Protein AF-A0A352FBB7-F1 (afdb_monomer_lite)

Structure (mmCIF, N/CA/C/O backbone):
data_AF-A0A352FBB7-F1
#
_entry.id   AF-A0A352FBB7-F1
#
loop_
_atom_site.group_PDB
_atom_site.id
_atom_site.type_symbol
_atom_site.label_atom_id
_atom_site.label_alt_id
_atom_site.label_comp_id
_atom_site.label_asym_id
_atom_site.label_entity_id
_atom_site.label_seq_id
_atom_site.pdbx_PDB_ins_code
_atom_site.Cartn_x
_atom_site.Cartn_y
_atom_site.Cartn_z
_atom_site.occupancy
_atom_site.B_iso_or_equiv
_atom_site.auth_seq_id
_atom_site.auth_comp_id
_atom_site.auth_asym_id
_atom_site.auth_atom_id
_atom_site.pdbx_PDB_model_num
ATOM 1 N N . MET A 1 1 ? -0.227 11.591 -4.975 1.00 90.88 1 MET A N 1
ATOM 2 C CA . MET A 1 1 ? -0.710 10.785 -6.120 1.00 90.88 1 MET A CA 1
ATOM 3 C C . MET A 1 1 ? -2.052 10.186 -5.746 1.00 90.88 1 MET A C 1
ATOM 5 O O . MET A 1 1 ? -2.263 9.927 -4.569 1.00 90.88 1 MET A O 1
ATOM 9 N N . TYR A 1 2 ? -2.954 10.003 -6.708 1.00 93.94 2 TYR A N 1
ATOM 10 C CA . TYR A 1 2 ? -4.251 9.370 -6.469 1.00 93.94 2 TYR A CA 1
ATOM 11 C C . TYR A 1 2 ? -4.360 8.106 -7.311 1.00 93.94 2 TYR A C 1
ATOM 13 O O . TYR A 1 2 ? -3.968 8.109 -8.476 1.00 93.94 2 TYR A O 1
ATOM 21 N N . MET A 1 3 ? -4.863 7.039 -6.704 1.00 93.25 3 MET A N 1
ATOM 22 C CA . MET A 1 3 ? -5.111 5.757 -7.352 1.00 93.25 3 MET A CA 1
ATOM 23 C C . MET A 1 3 ? -6.588 5.428 -7.210 1.00 93.25 3 MET A C 1
ATOM 25 O O . MET A 1 3 ? -7.125 5.527 -6.112 1.00 93.25 3 MET A O 1
ATOM 29 N N . PHE A 1 4 ? -7.229 4.995 -8.289 1.00 92.44 4 PHE A N 1
ATOM 30 C CA . PHE A 1 4 ? -8.629 4.593 -8.263 1.00 92.44 4 PHE A CA 1
ATOM 31 C C . PHE A 1 4 ? -8.757 3.146 -8.731 1.00 92.44 4 PHE A C 1
ATOM 33 O O . PHE A 1 4 ? -8.243 2.794 -9.791 1.00 92.44 4 PHE A O 1
ATOM 40 N N . CYS A 1 5 ? -9.445 2.315 -7.953 1.00 90.50 5 CYS A N 1
ATOM 41 C CA . CYS A 1 5 ? -9.978 1.048 -8.439 1.00 90.50 5 CYS A CA 1
ATOM 42 C C . CYS A 1 5 ? -11.372 1.328 -8.996 1.00 90.50 5 CYS A C 1
ATOM 44 O O . CYS A 1 5 ? -12.236 1.816 -8.270 1.00 90.50 5 CYS A O 1
ATOM 46 N N . MET A 1 6 ? -11.567 1.036 -10.281 1.00 91.00 6 MET A N 1
ATOM 47 C CA . MET A 1 6 ? -12.829 1.262 -10.998 1.00 91.00 6 MET A CA 1
ATOM 48 C C . MET A 1 6 ? -13.879 0.169 -10.755 1.00 91.00 6 MET A C 1
ATOM 50 O O . MET A 1 6 ? -14.910 0.160 -11.415 1.00 91.00 6 MET A O 1
ATOM 54 N N . ASP A 1 7 ? -13.590 -0.753 -9.842 1.00 88.56 7 ASP A N 1
ATOM 55 C CA . ASP A 1 7 ? -14.491 -1.804 -9.392 1.00 88.56 7 ASP A CA 1
ATOM 56 C C . ASP A 1 7 ? -14.218 -2.086 -7.908 1.00 88.56 7 ASP A C 1
ATOM 58 O O . ASP A 1 7 ? -13.161 -1.703 -7.376 1.00 88.56 7 ASP A O 1
ATOM 62 N N . ILE A 1 8 ? -15.161 -2.739 -7.231 1.00 86.56 8 ILE A N 1
ATOM 63 C CA . ILE A 1 8 ? -15.018 -3.106 -5.825 1.00 86.56 8 ILE A CA 1
ATOM 64 C C . ILE A 1 8 ? -14.210 -4.399 -5.716 1.00 86.56 8 ILE A C 1
ATOM 66 O O . ILE A 1 8 ? -14.668 -5.455 -6.152 1.00 86.56 8 ILE A O 1
ATOM 70 N N . PRO A 1 9 ? -13.026 -4.362 -5.082 1.00 86.75 9 PRO A N 1
ATOM 71 C CA . PRO A 1 9 ? -12.239 -5.566 -4.884 1.00 86.75 9 PRO A CA 1
ATOM 72 C C . PRO A 1 9 ? -12.975 -6.529 -3.946 1.00 86.75 9 PRO A C 1
ATOM 74 O O . PRO A 1 9 ? -13.267 -6.200 -2.796 1.00 86.75 9 PRO A O 1
ATOM 77 N N . THR A 1 10 ? -13.241 -7.737 -4.438 1.00 85.56 10 THR A N 1
ATOM 78 C CA . THR A 1 10 ? -13.831 -8.842 -3.665 1.00 85.56 10 THR A CA 1
ATOM 79 C C . THR A 1 10 ? -12.790 -9.603 -2.846 1.00 85.56 10 THR A C 1
ATOM 81 O O . THR A 1 10 ? -13.115 -10.250 -1.851 1.00 85.56 10 THR A O 1
ATOM 84 N N . ASP A 1 11 ? -11.524 -9.530 -3.258 1.00 88.31 11 ASP A N 1
ATOM 85 C CA . ASP A 1 11 ? -10.409 -10.168 -2.573 1.00 88.31 11 ASP A CA 1
ATOM 86 C C . ASP A 1 11 ? -10.000 -9.423 -1.304 1.00 88.31 11 ASP A C 1
ATOM 88 O O . ASP A 1 11 ? -10.209 -8.223 -1.142 1.00 88.31 11 ASP A O 1
ATOM 92 N N . LYS A 1 12 ? -9.312 -10.132 -0.405 1.00 90.06 12 LYS A N 1
ATOM 93 C CA . LYS A 1 12 ? -8.774 -9.556 0.842 1.00 90.06 12 LYS A CA 1
ATOM 94 C C . LYS A 1 12 ? -7.622 -8.569 0.616 1.00 90.06 12 LYS A C 1
ATOM 96 O O . LYS A 1 12 ? -7.225 -7.876 1.557 1.00 90.06 12 LYS A O 1
ATOM 101 N N . LYS A 1 13 ? -7.032 -8.556 -0.582 1.00 93.25 13 LYS A N 1
ATOM 102 C CA . LYS A 1 13 ? -5.862 -7.743 -0.919 1.00 93.25 13 LYS A CA 1
ATOM 103 C C . LYS A 1 13 ? -5.978 -7.154 -2.318 1.00 93.25 13 LYS A C 1
ATOM 105 O O . LYS A 1 13 ? -6.393 -7.835 -3.247 1.00 93.25 13 LYS A O 1
ATOM 110 N N . ILE A 1 14 ? -5.486 -5.932 -2.457 1.00 93.50 14 ILE A N 1
ATOM 111 C CA . ILE A 1 14 ? -5.296 -5.219 -3.717 1.00 93.50 14 ILE A CA 1
ATOM 112 C C . ILE A 1 14 ? -3.791 -5.190 -3.997 1.00 93.50 14 ILE A C 1
ATOM 114 O O . ILE A 1 14 ? -3.000 -4.816 -3.127 1.00 93.50 14 ILE A O 1
ATOM 118 N N . LEU A 1 15 ? -3.394 -5.604 -5.199 1.00 94.81 15 LEU A N 1
ATOM 119 C CA . LEU A 1 15 ? -1.995 -5.703 -5.616 1.00 94.81 15 LEU A CA 1
ATOM 120 C C . LEU A 1 15 ? -1.690 -4.668 -6.697 1.00 94.81 15 LEU A C 1
ATOM 122 O O . LEU A 1 15 ? -2.285 -4.697 -7.773 1.00 94.81 15 LEU A O 1
ATOM 126 N N . VAL A 1 16 ? -0.734 -3.779 -6.434 1.00 93.69 16 VAL A N 1
ATOM 127 C CA . VAL A 1 16 ? -0.379 -2.681 -7.341 1.00 93.69 16 VAL A CA 1
ATOM 128 C C . VAL A 1 16 ? 1.093 -2.795 -7.727 1.00 93.69 16 VAL A C 1
ATOM 130 O O . VAL A 1 16 ? 1.984 -2.384 -6.988 1.00 93.69 16 VAL A O 1
ATOM 133 N N . LYS A 1 17 ? 1.362 -3.372 -8.902 1.00 92.94 17 LYS A N 1
ATOM 134 C CA . LYS A 1 17 ? 2.734 -3.612 -9.392 1.00 92.94 17 LYS A CA 1
ATOM 135 C C . LYS A 1 17 ? 3.470 -2.328 -9.781 1.00 92.94 17 LYS A C 1
ATOM 137 O O . LYS A 1 17 ? 4.666 -2.218 -9.563 1.00 92.94 17 LYS A O 1
ATOM 142 N N . ALA A 1 18 ? 2.750 -1.332 -10.299 1.00 91.38 18 ALA A N 1
ATOM 143 C CA . ALA A 1 18 ? 3.337 -0.059 -10.727 1.00 91.38 18 ALA A CA 1
ATOM 144 C C . ALA A 1 18 ? 3.925 0.775 -9.571 1.00 91.38 18 ALA A C 1
ATOM 146 O O . ALA A 1 18 ? 4.687 1.700 -9.814 1.00 91.38 18 ALA A O 1
ATOM 147 N N . LEU A 1 19 ? 3.565 0.456 -8.322 1.00 91.69 19 LEU A N 1
ATOM 148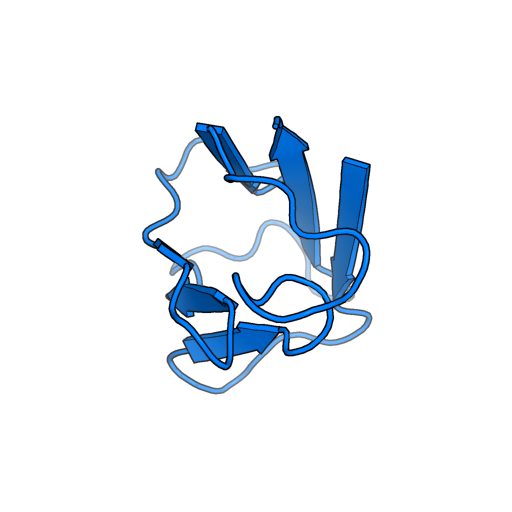 C CA . LEU A 1 19 ? 4.054 1.133 -7.116 1.00 91.69 19 LEU A CA 1
ATOM 149 C C . LEU A 1 19 ? 4.978 0.238 -6.279 1.00 91.69 19 LEU A C 1
ATOM 151 O O . LEU A 1 19 ? 5.165 0.470 -5.084 1.00 91.69 19 LEU A O 1
ATOM 155 N N . ALA A 1 20 ? 5.540 -0.802 -6.889 1.00 92.44 20 ALA A N 1
ATOM 156 C CA . ALA A 1 20 ? 6.568 -1.624 -6.276 1.00 92.44 20 ALA A CA 1
ATOM 157 C C . ALA A 1 20 ? 7.854 -0.821 -6.004 1.00 92.44 20 ALA A C 1
ATOM 159 O O . ALA A 1 20 ? 8.116 0.180 -6.668 1.00 92.44 20 ALA A O 1
ATOM 160 N N . LEU A 1 21 ? 8.683 -1.268 -5.057 1.00 90.38 21 LEU A N 1
ATOM 161 C CA . LEU A 1 21 ? 9.977 -0.625 -4.779 1.00 90.38 21 LEU A CA 1
ATOM 162 C C . LEU A 1 21 ? 10.972 -0.750 -5.941 1.00 90.38 21 LEU A C 1
ATOM 164 O O . LEU A 1 21 ? 11.907 0.040 -6.007 1.00 90.38 21 LEU A O 1
ATOM 168 N N . THR A 1 22 ? 10.800 -1.724 -6.837 1.00 89.06 22 THR A N 1
ATOM 169 C CA . THR A 1 22 ? 11.628 -1.866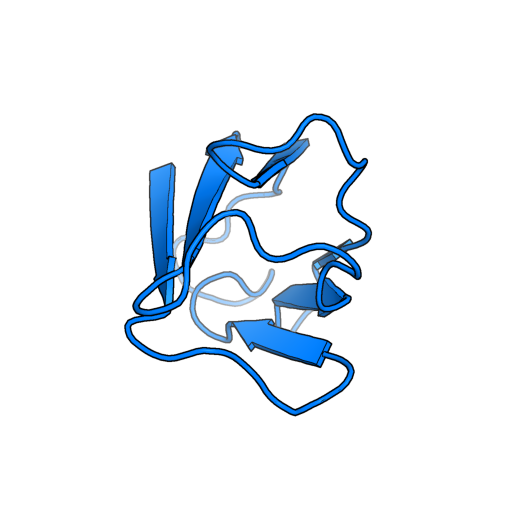 -8.045 1.00 89.06 22 THR A CA 1
ATOM 170 C C . THR A 1 22 ? 10.993 -1.263 -9.299 1.00 89.06 22 THR A C 1
ATOM 172 O O . THR A 1 22 ? 11.629 -1.280 -10.351 1.0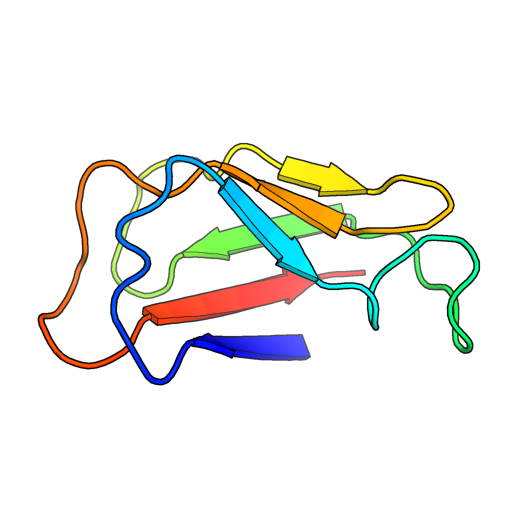0 89.06 22 THR A O 1
ATOM 175 N N . ALA A 1 23 ? 9.762 -0.741 -9.223 1.00 85.44 23 ALA A N 1
ATOM 176 C CA . ALA A 1 23 ? 9.115 -0.089 -10.362 1.00 85.44 23 ALA A CA 1
ATOM 177 C C . ALA A 1 23 ? 9.745 1.289 -10.614 1.00 85.44 23 ALA A C 1
ATOM 179 O O . ALA A 1 23 ? 10.045 1.989 -9.659 1.00 85.44 23 ALA A O 1
ATOM 180 N N . ASP A 1 24 ? 9.929 1.694 -11.873 1.00 76.94 24 ASP A N 1
ATOM 181 C CA . ASP A 1 24 ? 10.493 3.002 -12.238 1.00 76.94 24 ASP A CA 1
ATOM 182 C C . ASP A 1 24 ? 9.370 4.025 -12.531 1.00 76.94 24 ASP A C 1
ATOM 184 O O . ASP A 1 24 ? 8.512 3.743 -13.374 1.00 76.94 24 ASP A O 1
ATOM 188 N N . PRO A 1 25 ? 9.329 5.202 -11.868 1.00 74.44 25 PRO A N 1
ATOM 189 C CA . PRO A 1 25 ? 10.220 5.654 -10.798 1.00 74.44 25 PRO A CA 1
ATOM 190 C C . PRO A 1 25 ? 9.837 5.101 -9.424 1.00 74.44 25 PRO A C 1
ATOM 192 O O . PRO A 1 25 ? 8.719 5.302 -8.939 1.00 74.44 25 PRO A O 1
ATOM 195 N N . ALA A 1 26 ? 10.814 4.494 -8.751 1.00 77.38 26 ALA A N 1
ATOM 196 C CA . ALA A 1 26 ? 10.629 3.921 -7.427 1.00 77.38 26 ALA A CA 1
ATOM 197 C C . ALA A 1 26 ? 10.538 5.049 -6.405 1.00 77.38 26 ALA A C 1
ATOM 199 O O . ALA A 1 26 ? 11.484 5.820 -6.223 1.00 77.38 26 ALA A O 1
ATOM 200 N N . LYS A 1 27 ? 9.395 5.155 -5.723 1.00 88.75 27 LYS A N 1
ATOM 201 C CA . LYS A 1 27 ? 9.199 6.130 -4.648 1.00 88.75 27 LYS A CA 1
ATOM 202 C C . LYS A 1 27 ? 8.706 5.425 -3.387 1.00 88.75 27 LYS A C 1
ATOM 204 O O . LYS A 1 27 ? 7.686 4.730 -3.456 1.00 88.75 27 LYS A O 1
ATOM 209 N N . PRO A 1 28 ? 9.402 5.588 -2.247 1.00 91.69 28 PRO A N 1
ATOM 210 C CA . PRO A 1 28 ? 8.934 5.044 -0.984 1.00 91.69 28 PRO A CA 1
ATOM 211 C C . PRO A 1 28 ? 7.624 5.729 -0.605 1.00 91.69 28 PRO A C 1
ATOM 213 O O . PRO A 1 28 ? 7.525 6.954 -0.608 1.00 91.69 28 PRO A O 1
ATOM 216 N N . ILE A 1 29 ? 6.604 4.935 -0.312 1.00 94.19 29 ILE A N 1
ATOM 217 C CA . ILE A 1 29 ? 5.306 5.455 0.112 1.00 94.19 29 ILE A CA 1
ATOM 218 C C . ILE A 1 29 ? 5.390 5.817 1.596 1.00 94.19 29 ILE A C 1
ATOM 220 O O . ILE A 1 29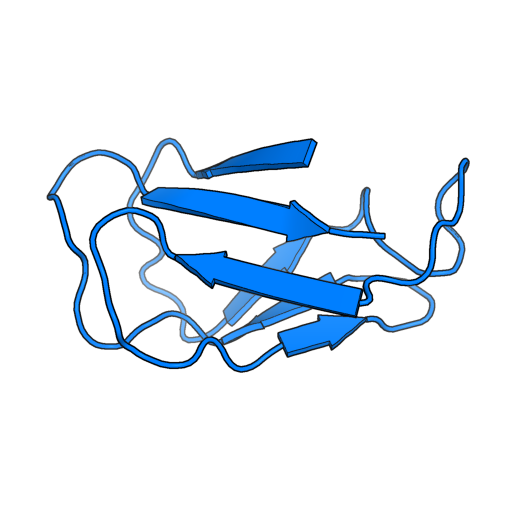 ? 5.824 5.007 2.413 1.00 94.19 29 ILE A O 1
ATOM 224 N N . LYS A 1 30 ? 4.961 7.027 1.954 1.00 94.88 30 LYS A N 1
ATOM 225 C CA . LYS A 1 30 ? 4.850 7.488 3.347 1.00 94.88 30 LYS A CA 1
ATOM 226 C C . LYS A 1 30 ? 3.479 7.198 3.934 1.00 94.88 30 LYS A C 1
ATOM 228 O O . LYS A 1 30 ? 3.377 6.807 5.094 1.00 94.88 30 LYS A O 1
ATOM 233 N N . SER A 1 31 ? 2.422 7.403 3.151 1.00 95.00 31 SER A N 1
ATOM 234 C CA . SER A 1 31 ? 1.049 7.227 3.620 1.00 95.00 31 SER A CA 1
ATOM 235 C C . SER A 1 31 ? 0.115 6.790 2.489 1.00 95.00 31 SER A C 1
ATOM 237 O O . SER A 1 31 ? 0.314 7.132 1.320 1.00 95.00 31 SER A O 1
ATOM 239 N N . ILE A 1 32 ? -0.912 6.021 2.860 1.00 95.69 32 ILE A N 1
ATOM 240 C CA . ILE A 1 32 ? -2.050 5.681 2.003 1.00 95.69 32 ILE A CA 1
ATOM 241 C C . ILE A 1 32 ? -3.323 5.898 2.815 1.00 95.69 32 ILE A C 1
ATOM 243 O O . ILE A 1 32 ? -3.459 5.341 3.905 1.00 95.69 32 ILE A O 1
ATOM 247 N N . THR A 1 33 ? -4.261 6.678 2.283 1.00 95.38 33 THR A N 1
ATOM 248 C CA . THR A 1 33 ? -5.580 6.900 2.892 1.00 95.38 33 THR A CA 1
ATOM 249 C C . THR A 1 33 ? -6.695 6.578 1.905 1.00 95.38 33 THR A C 1
ATOM 251 O O . THR A 1 33 ? -6.599 6.895 0.718 1.00 95.38 33 THR A O 1
ATOM 254 N N . LEU A 1 34 ? -7.753 5.920 2.389 1.00 94.31 34 LEU A N 1
ATOM 255 C CA . LEU A 1 34 ? -8.960 5.662 1.606 1.00 94.31 34 LEU A CA 1
ATOM 256 C C . LEU A 1 34 ? -9.820 6.926 1.597 1.00 94.31 34 LEU A C 1
ATOM 258 O O . LEU A 1 34 ? -10.215 7.431 2.646 1.00 94.31 34 LEU A O 1
ATOM 262 N N . MET A 1 35 ? -10.123 7.441 0.412 1.00 92.81 35 MET A N 1
ATOM 263 C CA . MET A 1 35 ? -10.959 8.627 0.275 1.00 92.81 35 MET A CA 1
ATOM 264 C C . MET A 1 35 ? -12.394 8.316 0.710 1.00 92.81 35 MET A C 1
ATOM 266 O O . MET A 1 35 ? -12.970 7.319 0.287 1.00 92.81 35 MET A O 1
ATOM 270 N N . GLY A 1 36 ? -12.972 9.177 1.550 1.00 89.69 36 GLY A N 1
ATOM 271 C CA . GLY A 1 36 ? -14.326 8.985 2.081 1.00 89.69 36 GLY A CA 1
ATOM 272 C C . GLY A 1 36 ? -14.416 8.028 3.273 1.00 89.69 36 GLY A C 1
ATOM 273 O O . GLY A 1 36 ? -15.519 7.732 3.718 1.00 89.69 36 GLY A O 1
ATOM 274 N N . SER A 1 37 ? -13.286 7.566 3.819 1.00 89.81 37 SER A N 1
ATOM 275 C CA . SER A 1 37 ? -13.246 6.766 5.044 1.00 89.81 37 SER A CA 1
ATOM 276 C C . SER A 1 37 ? -12.194 7.297 6.014 1.00 89.81 37 SER A C 1
ATOM 278 O O . SER A 1 37 ? -11.165 7.832 5.611 1.00 89.81 37 SER A O 1
ATOM 280 N N . GLN A 1 38 ? -12.462 7.134 7.309 1.00 87.81 38 GLN A N 1
ATOM 281 C CA . GLN A 1 38 ? -11.491 7.378 8.381 1.00 87.81 38 GLN A CA 1
ATOM 282 C C . GLN A 1 38 ? -10.809 6.078 8.842 1.00 87.81 38 GLN A C 1
ATOM 284 O O . GLN A 1 38 ? -9.993 6.095 9.761 1.00 87.81 38 GLN A O 1
ATOM 289 N N . GLU A 1 39 ? -11.142 4.938 8.225 1.00 89.56 39 GLU A N 1
ATOM 290 C CA . GLU A 1 39 ? -10.521 3.653 8.538 1.00 89.56 39 GLU A CA 1
ATOM 291 C C . GLU A 1 39 ? -9.027 3.672 8.156 1.00 89.56 39 GLU A C 1
ATOM 293 O O . GLU A 1 39 ? -8.682 4.034 7.025 1.00 89.56 39 GLU A O 1
ATOM 298 N N . PRO A 1 40 ? -8.118 3.263 9.062 1.00 91.06 40 PRO A N 1
ATOM 299 C CA . PRO A 1 40 ? -6.702 3.164 8.738 1.00 91.06 40 PRO A CA 1
ATOM 300 C C . PRO A 1 40 ? -6.457 2.056 7.708 1.00 91.06 40 PRO A C 1
ATOM 302 O O . PRO A 1 40 ? -6.812 0.893 7.911 1.00 91.06 40 PRO A O 1
ATOM 305 N N . VAL A 1 41 ? -5.786 2.406 6.611 1.00 93.75 41 VAL A N 1
ATOM 306 C CA . VAL A 1 41 ? -5.456 1.465 5.536 1.00 93.75 41 VAL A CA 1
ATOM 307 C C . VAL A 1 41 ? -4.187 0.698 5.895 1.00 93.75 41 VAL A C 1
ATOM 309 O O . VAL A 1 41 ? -3.129 1.287 6.115 1.00 93.75 41 VAL A O 1
ATOM 312 N N . LYS A 1 42 ? -4.265 -0.635 5.917 1.00 95.50 42 LYS A N 1
ATOM 313 C CA . LYS A 1 42 ? -3.089 -1.498 6.091 1.00 95.50 42 LYS A CA 1
ATOM 314 C C . LYS A 1 42 ? -2.458 -1.786 4.738 1.00 95.50 42 LYS A C 1
ATOM 316 O O . LYS A 1 42 ? -3.110 -2.363 3.873 1.00 95.50 42 LYS A O 1
ATOM 321 N N . TRP A 1 43 ? -1.186 -1.456 4.569 1.00 96.25 43 TRP A N 1
ATOM 322 C CA . TRP A 1 43 ? -0.465 -1.686 3.320 1.00 96.25 43 TRP A CA 1
ATOM 323 C C . TRP A 1 43 ? 0.995 -2.060 3.575 1.00 96.25 43 TRP A C 1
ATOM 325 O O . TRP A 1 43 ? 1.529 -1.849 4.666 1.00 96.25 43 TRP A O 1
ATOM 335 N N . LYS A 1 44 ? 1.636 -2.653 2.568 1.00 95.81 44 LYS A N 1
ATOM 336 C CA . LYS A 1 44 ? 3.066 -2.955 2.565 1.00 95.81 44 LYS A CA 1
ATOM 337 C C . LYS A 1 44 ? 3.615 -2.828 1.151 1.00 95.81 44 LYS A C 1
ATOM 339 O O . LYS A 1 44 ? 3.198 -3.560 0.256 1.00 95.81 44 LYS A O 1
ATOM 344 N N . GLN A 1 45 ? 4.573 -1.928 0.969 1.00 95.19 45 GLN A N 1
ATOM 345 C CA . GLN A 1 45 ? 5.334 -1.827 -0.271 1.00 95.19 45 GLN A CA 1
ATOM 346 C C . GLN A 1 45 ? 6.449 -2.881 -0.247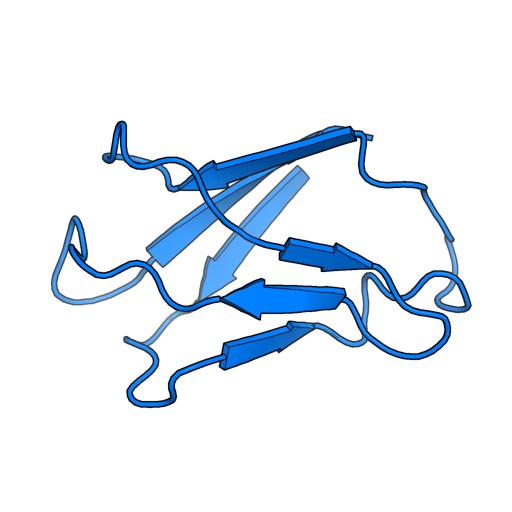 1.00 95.19 45 GLN A C 1
ATOM 348 O O . GLN A 1 45 ? 7.255 -2.921 0.684 1.00 95.19 45 GLN A O 1
ATOM 353 N N . LYS A 1 46 ? 6.451 -3.784 -1.224 1.00 95.12 46 LYS A N 1
ATOM 354 C CA . LYS A 1 46 ? 7.465 -4.828 -1.409 1.00 95.12 46 LYS A CA 1
ATOM 355 C C . LYS A 1 46 ? 8.318 -4.511 -2.634 1.00 95.12 46 LYS A C 1
ATOM 357 O O . LYS A 1 46 ? 8.055 -3.546 -3.350 1.00 95.12 46 LYS A O 1
ATOM 362 N N . ALA A 1 47 ? 9.334 -5.342 -2.864 1.00 92.81 47 ALA A N 1
ATOM 363 C CA . ALA A 1 47 ? 10.201 -5.244 -4.031 1.00 92.81 47 ALA A CA 1
ATOM 364 C C . ALA A 1 47 ? 9.391 -5.215 -5.333 1.00 92.81 47 ALA A C 1
ATOM 366 O O . ALA A 1 47 ? 9.600 -4.326 -6.138 1.00 92.81 47 ALA A O 1
ATOM 367 N N . ASP A 1 48 ? 8.428 -6.118 -5.488 1.00 93.81 48 ASP A N 1
ATOM 368 C CA . ASP A 1 48 ? 7.708 -6.421 -6.730 1.00 93.81 48 ASP A CA 1
ATOM 369 C C . ASP A 1 48 ? 6.254 -5.921 -6.771 1.00 93.81 48 ASP A C 1
ATOM 371 O O . ASP A 1 48 ? 5.628 -5.895 -7.833 1.00 93.81 48 ASP A O 1
ATOM 375 N N . VAL A 1 49 ? 5.694 -5.517 -5.626 1.00 95.31 49 VAL A N 1
ATOM 376 C CA . VAL A 1 49 ? 4.294 -5.098 -5.531 1.00 95.31 49 VAL A CA 1
ATOM 377 C C . VAL A 1 49 ? 4.034 -4.205 -4.320 1.00 95.31 49 VAL A C 1
ATOM 379 O O . VAL A 1 49 ? 4.628 -4.376 -3.257 1.00 95.31 49 VAL A O 1
ATOM 382 N N . LEU A 1 50 ? 3.087 -3.279 -4.441 1.00 95.06 50 LEU A N 1
ATOM 383 C CA . LEU A 1 50 ? 2.413 -2.687 -3.290 1.00 95.06 50 LEU A CA 1
ATOM 384 C C . LEU A 1 50 ? 1.187 -3.536 -2.937 1.00 95.06 50 LEU A C 1
ATOM 386 O O . LEU A 1 50 ? 0.261 -3.658 -3.739 1.00 95.06 50 LEU A O 1
ATOM 390 N N . GLU A 1 51 ? 1.169 -4.102 -1.733 1.00 96.38 51 GLU A N 1
ATOM 391 C CA . GLU A 1 51 ? -0.005 -4.790 -1.198 1.00 96.38 51 GLU A CA 1
ATOM 392 C C . GLU A 1 51 ? -0.818 -3.831 -0.335 1.00 96.38 51 GLU A C 1
ATOM 394 O O . GLU A 1 51 ? -0.304 -3.294 0.646 1.00 96.38 51 GLU A O 1
ATOM 399 N N . ILE A 1 52 ? -2.097 -3.666 -0.650 1.00 95.19 52 ILE A N 1
ATOM 400 C CA . ILE A 1 52 ? -3.058 -2.949 0.188 1.00 95.19 52 ILE A CA 1
ATOM 401 C C . ILE A 1 52 ? -4.072 -3.971 0.692 1.00 95.19 52 ILE A C 1
ATOM 403 O O . ILE A 1 52 ? -4.590 -4.779 -0.073 1.00 95.19 52 ILE A O 1
ATOM 407 N N . THR A 1 53 ? -4.340 -3.975 1.992 1.00 94.50 53 THR A N 1
ATOM 408 C CA . THR A 1 53 ? -5.406 -4.801 2.565 1.00 94.50 53 THR A CA 1
ATOM 409 C C . THR A 1 53 ? -6.730 -4.143 2.235 1.00 94.50 53 THR A C 1
ATOM 411 O O . THR A 1 53 ? -6.901 -2.955 2.514 1.00 94.50 53 THR A O 1
ATOM 414 N N . THR A 1 54 ? -7.649 -4.907 1.657 1.00 90.19 54 THR A N 1
ATOM 415 C CA . THR A 1 54 ? -8.967 -4.400 1.282 1.00 90.19 54 THR A CA 1
ATOM 416 C C . THR A 1 54 ? -9.675 -3.836 2.520 1.00 90.19 54 THR A C 1
ATOM 418 O O . THR A 1 54 ? -9.799 -4.559 3.516 1.00 90.19 54 THR A O 1
ATOM 421 N N . PRO A 1 55 ? -10.090 -2.555 2.500 1.00 87.19 55 PRO A N 1
ATOM 422 C CA . PRO A 1 55 ? -10.817 -1.937 3.605 1.00 87.19 55 PRO A CA 1
ATOM 423 C C . PRO A 1 55 ? -12.107 -2.695 3.911 1.00 87.19 55 PRO A C 1
ATOM 425 O O . PRO A 1 55 ? -12.736 -3.241 3.002 1.00 87.19 55 PRO A O 1
ATOM 428 N N . LYS A 1 56 ? -12.517 -2.731 5.182 1.00 84.56 56 LYS A N 1
ATOM 429 C CA . LYS A 1 56 ? -13.744 -3.445 5.567 1.00 84.56 56 LYS A CA 1
ATOM 430 C C . LYS A 1 56 ? -14.990 -2.695 5.124 1.00 84.56 56 LYS A C 1
ATOM 432 O O . LYS A 1 56 ? -15.964 -3.319 4.710 1.00 84.56 56 LYS A O 1
ATOM 437 N N . THR A 1 57 ? -14.948 -1.370 5.227 1.00 84.31 57 THR A N 1
ATOM 438 C CA . THR A 1 57 ? -16.079 -0.511 4.891 1.00 84.31 57 THR A CA 1
ATOM 439 C C . THR A 1 57 ? -15.774 0.244 3.610 1.00 84.31 57 THR A C 1
ATOM 441 O O . THR A 1 57 ? -14.932 1.144 3.586 1.00 84.31 57 THR A O 1
ATOM 444 N N . MET A 1 58 ? -16.480 -0.115 2.539 1.00 83.69 58 MET A N 1
ATOM 445 C CA . MET A 1 58 ? -16.388 0.605 1.275 1.00 83.69 58 MET A CA 1
ATOM 446 C C . MET A 1 58 ? -17.243 1.877 1.338 1.00 83.69 58 MET A C 1
ATOM 448 O O . MET A 1 58 ? -18.429 1.790 1.659 1.00 83.69 58 MET A O 1
ATOM 452 N N . PRO A 1 59 ? -16.678 3.056 1.027 1.00 82.00 59 PRO A N 1
ATOM 453 C CA . PRO A 1 59 ? -17.412 4.317 1.090 1.00 82.00 59 PRO A CA 1
ATOM 454 C C . PRO A 1 59 ? -18.439 4.464 -0.043 1.00 82.00 59 PRO A C 1
ATOM 456 O O . PRO A 1 59 ? -19.372 5.251 0.086 1.00 82.00 59 PRO A O 1
ATOM 459 N N . CYS A 1 60 ? -18.289 3.729 -1.154 1.00 83.19 60 CYS A N 1
ATOM 460 C CA . CYS A 1 60 ? -19.270 3.712 -2.239 1.00 83.19 60 CYS A CA 1
ATOM 461 C C . CYS A 1 60 ? -19.287 2.375 -3.004 1.00 83.19 60 CYS A C 1
ATOM 463 O O . CYS A 1 60 ? -18.386 1.556 -2.841 1.00 83.19 60 CYS A O 1
ATOM 465 N N . GLY A 1 61 ? -20.325 2.183 -3.830 1.00 81.75 61 GLY A N 1
ATOM 466 C CA . GLY A 1 61 ? -20.636 0.950 -4.569 1.00 81.75 61 GLY A CA 1
ATOM 467 C C . GLY A 1 61 ? -19.980 0.780 -5.949 1.00 81.75 61 GLY A C 1
ATOM 468 O O . GLY A 1 61 ? -20.210 -0.240 -6.584 1.00 81.75 61 GLY A O 1
ATOM 469 N N . HIS A 1 62 ? -19.216 1.765 -6.436 1.00 86.75 62 HIS A N 1
ATOM 470 C CA . HIS A 1 62 ? -18.772 1.803 -7.842 1.00 86.75 62 HIS A CA 1
ATOM 471 C C . HIS A 1 62 ? -17.253 1.805 -8.003 1.00 86.75 62 HIS A C 1
ATOM 473 O O . HIS A 1 62 ? -16.713 1.120 -8.859 1.00 86.75 62 HIS A O 1
ATOM 479 N N . ALA A 1 63 ? -16.558 2.608 -7.200 1.00 89.44 63 ALA A N 1
ATOM 480 C CA . ALA A 1 63 ? -15.117 2.770 -7.286 1.00 89.44 63 ALA A CA 1
ATOM 481 C C . ALA A 1 63 ? -14.555 3.153 -5.920 1.00 89.44 63 ALA A C 1
ATOM 483 O O . ALA A 1 63 ? -15.238 3.759 -5.093 1.00 89.44 63 ALA A O 1
ATOM 484 N N . ILE A 1 64 ? -13.284 2.854 -5.691 1.00 91.38 64 ILE A N 1
ATOM 485 C CA . ILE A 1 64 ? -12.586 3.298 -4.484 1.00 91.38 64 ILE A CA 1
ATOM 486 C C . ILE A 1 64 ? -11.333 4.073 -4.852 1.00 91.38 64 ILE A C 1
ATOM 488 O O . ILE A 1 64 ? -10.587 3.689 -5.749 1.00 91.38 64 ILE A O 1
ATOM 492 N N . GLY A 1 65 ? -11.124 5.191 -4.161 1.00 93.50 65 GLY A N 1
ATOM 493 C CA . GLY A 1 65 ? -9.989 6.079 -4.367 1.00 93.50 65 GLY A CA 1
ATOM 494 C C . GLY A 1 65 ? -9.036 6.041 -3.184 1.00 93.50 65 GLY A C 1
ATOM 495 O O . GLY A 1 65 ? -9.458 6.163 -2.037 1.00 93.50 65 GLY A O 1
ATOM 496 N N . PHE A 1 66 ? -7.745 5.932 -3.462 1.00 94.56 66 PHE A N 1
ATOM 497 C CA . PHE A 1 66 ? -6.674 6.025 -2.484 1.00 94.56 66 PHE A CA 1
ATOM 498 C C . PHE A 1 66 ? -5.834 7.266 -2.754 1.00 94.56 66 PHE A C 1
ATOM 500 O O . PHE A 1 66 ? -5.385 7.505 -3.880 1.00 94.56 66 PHE A O 1
ATOM 507 N N . ARG A 1 67 ? -5.576 8.039 -1.703 1.00 95.56 67 ARG A N 1
ATOM 508 C CA . ARG A 1 67 ? -4.571 9.099 -1.714 1.00 95.56 67 ARG A CA 1
ATOM 509 C C . ARG A 1 67 ? -3.250 8.516 -1.231 1.00 95.56 67 ARG A C 1
ATOM 511 O O . ARG A 1 67 ? -3.196 7.918 -0.162 1.00 95.56 67 ARG A O 1
ATOM 518 N N . ILE A 1 68 ? -2.205 8.704 -2.028 1.00 94.81 68 ILE A N 1
ATOM 519 C CA . ILE A 1 68 ? -0.855 8.187 -1.792 1.00 94.81 68 ILE A CA 1
ATOM 520 C C . ILE A 1 68 ? 0.114 9.361 -1.675 1.00 94.81 68 ILE A C 1
ATOM 522 O O . ILE A 1 68 ? 0.177 10.220 -2.569 1.00 94.81 68 ILE A O 1
ATOM 526 N N . GLU A 1 69 ? 0.885 9.376 -0.595 1.00 94.62 69 GLU A N 1
ATOM 527 C CA . GLU A 1 69 ? 1.941 10.357 -0.340 1.00 94.62 69 GLU A CA 1
ATOM 528 C C . GLU A 1 69 ? 3.303 9.657 -0.327 1.00 94.62 69 GLU A C 1
ATOM 530 O O . GLU A 1 69 ? 3.425 8.546 0.190 1.00 94.62 69 GLU A O 1
ATOM 535 N N . PHE A 1 70 ? 4.309 10.306 -0.917 1.00 90.12 70 PHE A N 1
ATOM 536 C CA . PHE A 1 70 ? 5.687 9.818 -1.040 1.00 90.12 70 PHE A CA 1
ATOM 537 C C . PHE A 1 70 ? 6.646 10.674 -0.212 1.00 90.12 70 PHE A C 1
ATOM 539 O O . PHE A 1 70 ? 6.343 11.859 0.061 1.00 90.12 70 PHE A O 1
#

Foldseek 3Di:
DKDKDQAQDPDQKDKAQCQACQHVVHDDWPAKDKPQDPDGWDWDHHNGIIITGRDPDDNDHGMIMMDIDD

Radius of gyration: 11.61 Å; chains: 1; bounding box: 32×21×21 Å

Sequence (70 aa):
MYMFCMDIPTDKKILVKALALTADPAKPIKSITLMGSQEPVKWKQKADVLEITTPKTMPCGHAIGFRIEF

Se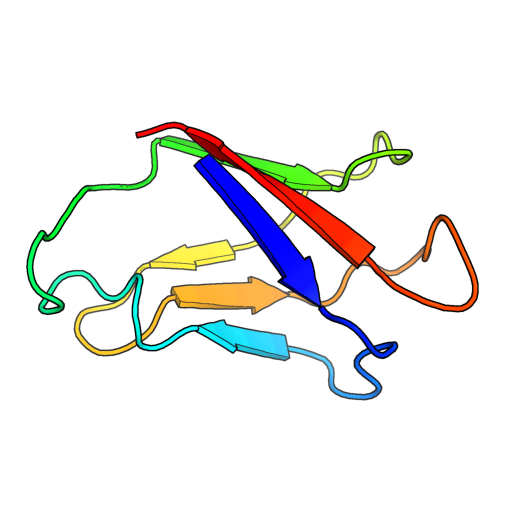condary structure (DSSP, 8-state):
-EEEESS---SSEEEEGGGSTTSSSP----EEEETT--SPPPEEE-SS-EEEEPPSS-S-SS-EEEEEE-

pLDDT: mean 90.69, std 4.82, range [74.44, 96.38]